Protein AF-A0A6B3H6Q5-F1 (afdb_monomer)

pLDDT: mean 87.53, std 12.49, range [41.47, 98.06]

Secondary structure (DSSP, 8-state):
--STTGGGEEEEE-TT--EEEEEEE-STT-EEEEEGGGG-SSS-EEEE-STT-EEEE-GGGEEEEGGGTEEEEE-SSGGGTT-PPPP----S---TT----------

Nearest PDB structures (foldseek):
  3lgy-assembly1_A  TM=7.783E-01  e=6.748E-05  Escherichia coli K-12
  8k2y-assembly1_A  TM=8.527E-01  e=5.080E-04  Pseudomonas syringae pv. syringae FF5
  3lgt-assembly1_A  TM=8.101E-01  e=4.006E-04  Escherichia coli K-12
  5y2d-assembly1_A  TM=7.683E-01  e=1.297E-04  Helicobacter pylori 26695
  3lgw-assembly1_A  TM=7.662E-01  e=4.511E-04  Escherichia coli K-12

Sequence (107 aa):
MGSGDRSKLVRICDQAGRPRGTGFVADDRGTVVTAHQAVTAPGPLLLHGTAGRTCSVGPDDITALPALGLALLRTGGSGTLDVEPLPIAVRERIEPGSYVGIAAHGR

Structure (mmCIF, N/CA/C/O backbone):
data_AF-A0A6B3H6Q5-F1
#
_entry.id   AF-A0A6B3H6Q5-F1
#
loop_
_atom_site.group_PDB
_atom_site.id
_atom_site.type_symbol
_atom_site.label_atom_id
_atom_site.label_alt_id
_atom_site.label_comp_id
_atom_site.label_asym_id
_atom_site.label_entity_id
_atom_site.label_seq_id
_atom_site.pdbx_PDB_ins_code
_atom_site.Cartn_x
_atom_site.Cartn_y
_atom_site.Cartn_z
_atom_site.occupancy
_atom_site.B_iso_or_equiv
_atom_site.auth_seq_id
_atom_site.auth_comp_id
_atom_site.auth_asym_id
_atom_site.auth_atom_id
_atom_site.pdbx_PDB_model_num
ATOM 1 N N . MET A 1 1 ? -0.039 22.832 -11.389 1.00 41.47 1 MET A N 1
ATOM 2 C CA . MET A 1 1 ? -0.151 21.391 -11.722 1.00 41.47 1 MET A CA 1
ATOM 3 C C . MET A 1 1 ? 0.422 20.590 -10.564 1.00 41.47 1 MET A C 1
ATOM 5 O O . MET A 1 1 ? 1.503 20.944 -10.126 1.00 41.47 1 MET A O 1
ATOM 9 N N . GLY A 1 2 ? -0.290 19.589 -10.030 1.00 44.06 2 GLY A N 1
ATOM 10 C CA . GLY A 1 2 ? 0.272 18.707 -8.988 1.00 44.06 2 GLY A CA 1
ATOM 11 C C . GLY A 1 2 ? -0.677 18.193 -7.897 1.00 44.06 2 GLY A C 1
ATOM 12 O O . GLY A 1 2 ? -0.216 17.523 -6.985 1.00 44.06 2 GLY A O 1
ATOM 13 N N . SER A 1 3 ? -1.986 18.471 -7.957 1.00 48.06 3 SER A N 1
ATOM 14 C CA . SER A 1 3 ? -2.951 17.913 -6.985 1.00 48.06 3 SER A CA 1
ATOM 15 C C . SER A 1 3 ? -3.576 16.577 -7.426 1.00 48.06 3 SER A C 1
ATOM 17 O O . SER A 1 3 ? -4.311 15.975 -6.649 1.00 48.06 3 SER A O 1
ATOM 19 N N . GLY A 1 4 ? -3.299 16.119 -8.655 1.00 50.78 4 GLY A N 1
ATOM 20 C CA . GLY A 1 4 ? -3.971 14.967 -9.275 1.00 50.78 4 GLY A CA 1
ATOM 21 C C . GLY A 1 4 ? -3.494 13.584 -8.814 1.00 50.78 4 GLY A C 1
ATOM 22 O O . GLY A 1 4 ? -4.241 12.626 -8.949 1.00 50.78 4 GLY A O 1
ATOM 23 N N . ASP A 1 5 ? -2.290 13.465 -8.244 1.00 58.22 5 ASP A N 1
ATOM 24 C CA . ASP A 1 5 ? -1.780 12.168 -7.758 1.00 58.22 5 ASP A CA 1
ATOM 25 C C . ASP A 1 5 ? -2.192 11.862 -6.315 1.00 58.22 5 ASP A C 1
ATOM 27 O O . ASP A 1 5 ? -2.255 10.704 -5.911 1.00 58.22 5 ASP A O 1
ATOM 31 N N . ARG A 1 6 ? -2.523 12.885 -5.517 1.00 61.56 6 ARG A N 1
ATOM 32 C CA . ARG A 1 6 ? -2.888 12.683 -4.107 1.00 61.56 6 ARG A CA 1
ATOM 33 C C . ARG A 1 6 ? -4.250 12.011 -3.949 1.00 61.56 6 ARG A C 1
ATOM 35 O O . ARG A 1 6 ? -4.426 11.250 -3.007 1.00 61.56 6 ARG A O 1
ATOM 42 N N . SER A 1 7 ? -5.182 12.252 -4.870 1.00 70.25 7 SER A N 1
ATOM 43 C CA . SER A 1 7 ? -6.487 11.578 -4.886 1.00 70.25 7 SER A CA 1
ATOM 44 C C . SER A 1 7 ? -6.390 10.079 -5.181 1.00 70.25 7 SER A C 1
ATOM 46 O O . SER A 1 7 ? -7.380 9.375 -5.041 1.00 70.25 7 SER A O 1
ATOM 48 N N . LYS A 1 8 ? -5.212 9.582 -5.576 1.00 81.88 8 LYS A N 1
ATOM 49 C CA . LYS A 1 8 ? -4.978 8.165 -5.876 1.00 81.88 8 LYS A CA 1
ATOM 50 C C . LYS A 1 8 ? -4.378 7.387 -4.703 1.00 81.88 8 LYS A C 1
ATOM 52 O O . LYS A 1 8 ? -4.225 6.170 -4.782 1.00 81.88 8 LYS A O 1
ATOM 57 N N . LEU A 1 9 ? -4.016 8.081 -3.622 1.00 89.75 9 LEU A N 1
ATOM 58 C CA . LEU A 1 9 ? -3.424 7.468 -2.439 1.00 89.75 9 LEU A CA 1
ATOM 59 C C . LEU A 1 9 ? -4.453 7.252 -1.337 1.00 89.75 9 LEU A C 1
ATOM 61 O O . LEU A 1 9 ? -5.300 8.098 -1.061 1.00 89.75 9 LEU A O 1
ATOM 65 N N . VAL A 1 10 ? -4.280 6.138 -0.639 1.00 92.50 10 VAL A N 1
ATOM 66 C CA . VAL A 1 10 ? -5.002 5.774 0.573 1.00 92.50 10 VAL A CA 1
ATOM 67 C C . VAL A 1 10 ? -4.074 6.000 1.759 1.00 92.50 10 VAL A C 1
ATOM 69 O O . VAL A 1 10 ? -2.949 5.492 1.785 1.00 92.50 10 VAL A O 1
ATOM 72 N N . ARG A 1 11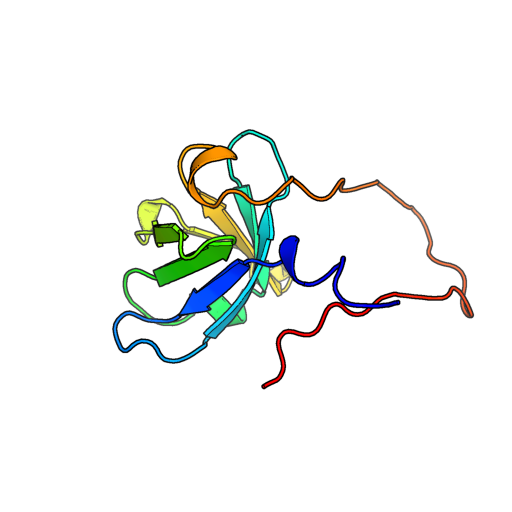 ? -4.524 6.748 2.767 1.00 93.31 11 ARG A N 1
ATOM 73 C CA . ARG A 1 11 ? -3.782 6.898 4.026 1.00 93.31 11 ARG A CA 1
ATOM 74 C C . ARG A 1 11 ? -4.131 5.755 4.969 1.00 93.31 11 ARG A C 1
ATOM 76 O O . ARG A 1 11 ? -5.302 5.442 5.141 1.00 93.31 11 ARG A O 1
ATOM 83 N N . ILE A 1 12 ? -3.124 5.186 5.620 1.00 94.50 12 ILE A N 1
ATOM 84 C CA . ILE A 1 12 ? -3.287 4.075 6.559 1.00 94.50 12 ILE A CA 1
ATOM 85 C C . ILE A 1 12 ? -2.975 4.585 7.961 1.00 94.50 12 ILE A C 1
ATOM 87 O O . ILE A 1 12 ? -1.902 5.149 8.204 1.00 94.50 12 ILE A O 1
ATOM 91 N N . CYS A 1 13 ? -3.907 4.382 8.879 1.00 94.81 13 CYS A N 1
ATOM 92 C CA . CYS A 1 13 ? -3.806 4.759 10.280 1.00 94.81 13 CYS A CA 1
ATOM 93 C C . CYS A 1 13 ? -4.043 3.542 11.178 1.00 94.81 13 CYS A C 1
ATOM 95 O O . CYS A 1 13 ? -4.726 2.594 10.794 1.00 94.81 13 CYS A O 1
ATOM 97 N N . ASP A 1 14 ? -3.495 3.579 12.390 1.00 93.69 14 ASP A N 1
ATOM 98 C CA . ASP A 1 14 ? -3.951 2.683 13.453 1.00 93.69 14 ASP A CA 1
ATOM 99 C C . ASP A 1 14 ? -5.282 3.176 14.057 1.00 93.69 14 ASP A C 1
ATOM 101 O O . ASP A 1 14 ? -5.786 4.247 13.709 1.00 93.69 14 ASP A O 1
ATOM 105 N N . GLN A 1 15 ? -5.851 2.408 14.991 1.00 88.88 15 GLN A N 1
ATOM 106 C CA . GLN A 1 15 ? -7.097 2.773 15.685 1.00 88.88 15 GLN A CA 1
ATOM 107 C C . GLN A 1 15 ? -6.985 4.058 16.524 1.00 88.88 15 GLN A C 1
ATOM 109 O O . GLN A 1 15 ? -7.994 4.690 16.818 1.00 88.88 15 GLN A O 1
ATOM 114 N N . ALA A 1 16 ? -5.769 4.474 16.892 1.00 90.06 16 ALA A N 1
ATOM 115 C CA . ALA A 1 16 ? -5.527 5.745 17.571 1.00 90.06 16 ALA A CA 1
ATOM 116 C C . ALA A 1 16 ? -5.412 6.924 16.581 1.00 90.06 16 ALA A C 1
ATOM 118 O O . ALA A 1 16 ? -5.106 8.046 16.986 1.00 90.06 16 ALA A O 1
ATOM 119 N N . GLY A 1 17 ? -5.618 6.685 15.281 1.00 90.25 17 GLY A N 1
ATOM 120 C CA . GLY A 1 17 ? -5.499 7.685 14.220 1.00 90.25 17 GLY A CA 1
ATOM 121 C C . GLY A 1 17 ? -4.054 8.037 13.856 1.00 90.25 17 GLY A C 1
ATOM 122 O O . GLY A 1 17 ? -3.823 8.968 13.072 1.00 90.25 17 GLY A O 1
ATOM 123 N N . ARG A 1 18 ? -3.060 7.319 14.397 1.00 91.62 18 ARG A N 1
ATOM 124 C CA . ARG A 1 18 ? -1.650 7.584 14.094 1.00 91.62 18 ARG A CA 1
ATOM 125 C C . ARG A 1 18 ? -1.335 7.072 12.689 1.00 91.62 18 ARG A C 1
ATOM 127 O O . ARG A 1 18 ? -1.637 5.915 12.391 1.00 91.62 18 ARG A O 1
ATOM 134 N N . PRO A 1 19 ? -0.724 7.896 11.819 1.00 92.81 19 PRO A N 1
ATOM 135 C CA . PRO A 1 19 ? -0.370 7.468 10.473 1.00 92.81 19 PRO A CA 1
ATOM 136 C C . PRO A 1 19 ? 0.666 6.342 10.532 1.00 92.81 19 PRO A C 1
ATOM 138 O O . PRO A 1 19 ? 1.680 6.444 11.221 1.00 92.81 19 PRO A O 1
ATOM 141 N N . ARG A 1 20 ? 0.399 5.267 9.794 1.00 94.31 20 ARG A N 1
ATOM 142 C CA . ARG A 1 20 ? 1.276 4.096 9.653 1.00 94.31 20 ARG A CA 1
ATOM 143 C C . ARG A 1 20 ? 1.929 4.025 8.280 1.00 94.31 20 ARG A C 1
ATOM 145 O O . ARG A 1 20 ? 2.990 3.428 8.144 1.00 94.31 20 ARG A O 1
ATOM 152 N N . GLY A 1 21 ? 1.305 4.638 7.279 1.00 93.12 21 GLY A N 1
ATOM 153 C CA . GLY A 1 21 ? 1.824 4.686 5.922 1.00 93.12 21 GLY A CA 1
ATOM 154 C C . GLY A 1 21 ? 0.776 5.137 4.914 1.00 93.12 21 GLY A C 1
ATOM 155 O O . GLY A 1 21 ? -0.269 5.692 5.266 1.00 93.12 21 GLY A O 1
ATOM 156 N N . THR A 1 22 ? 1.074 4.869 3.651 1.00 93.62 22 THR A N 1
ATOM 157 C CA . THR A 1 22 ? 0.203 5.119 2.504 1.00 93.62 22 THR A CA 1
ATOM 158 C C . THR A 1 22 ? 0.208 3.906 1.591 1.00 93.62 22 THR A C 1
ATOM 160 O O . THR A 1 22 ? 1.222 3.218 1.484 1.00 93.62 22 THR A O 1
ATOM 163 N N . GLY A 1 23 ? -0.899 3.691 0.897 1.00 94.06 23 GLY A N 1
ATOM 164 C CA . GLY A 1 23 ? -1.023 2.693 -0.155 1.00 94.06 23 GLY A CA 1
ATOM 165 C C . GLY A 1 23 ? -1.810 3.235 -1.339 1.00 94.06 23 GLY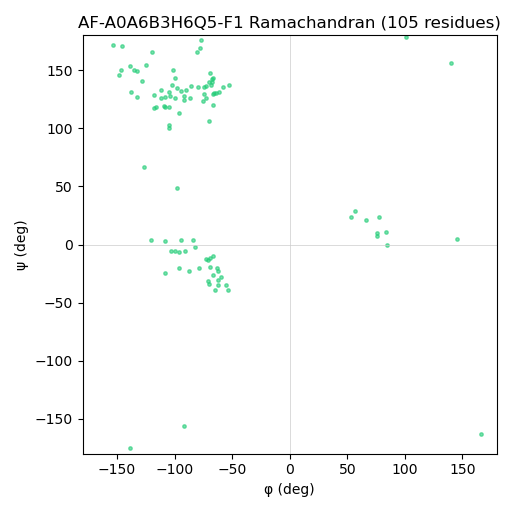 A C 1
ATOM 166 O O . GLY A 1 23 ? -2.188 4.407 -1.363 1.00 94.06 23 GLY A O 1
ATOM 167 N N . PHE A 1 24 ? -2.074 2.373 -2.310 1.00 93.94 24 PHE A N 1
ATOM 168 C CA . PHE A 1 24 ? -2.938 2.673 -3.449 1.00 93.94 24 PHE A CA 1
ATOM 169 C C . PHE A 1 24 ? -3.832 1.478 -3.774 1.00 93.94 24 PHE A C 1
ATOM 171 O O . PHE A 1 24 ? -3.470 0.337 -3.480 1.00 93.94 24 PHE A O 1
ATOM 178 N N . VAL A 1 25 ? -4.992 1.743 -4.377 1.00 94.19 25 VAL A N 1
ATOM 179 C CA . VAL A 1 25 ? -5.903 0.696 -4.857 1.00 94.19 25 VAL A CA 1
ATOM 180 C C . VAL A 1 25 ? -5.328 0.105 -6.144 1.00 94.19 25 VAL A C 1
ATOM 182 O O . VAL A 1 25 ? -5.045 0.841 -7.082 1.00 94.19 25 VAL A O 1
ATOM 185 N N . ALA A 1 26 ? -5.118 -1.205 -6.180 1.00 94.06 26 ALA A N 1
ATOM 186 C CA . ALA A 1 26 ? -4.482 -1.913 -7.289 1.00 94.06 26 ALA A CA 1
ATOM 187 C C . ALA A 1 26 ? -5.481 -2.518 -8.286 1.00 94.06 26 ALA A C 1
ATOM 189 O O . ALA A 1 26 ? -5.100 -2.839 -9.408 1.00 94.06 26 ALA A O 1
ATOM 190 N N . ASP A 1 27 ? -6.737 -2.712 -7.879 1.00 92.12 27 ASP A N 1
ATOM 191 C CA . ASP A 1 27 ? -7.761 -3.355 -8.699 1.00 92.12 27 ASP A CA 1
ATOM 192 C C . ASP A 1 27 ? -9.190 -2.912 -8.333 1.00 92.12 27 ASP A C 1
ATOM 194 O O . ASP A 1 27 ? -9.437 -2.269 -7.310 1.00 92.12 27 ASP A O 1
ATOM 198 N N . ASP A 1 28 ? -10.156 -3.325 -9.155 1.00 89.31 28 ASP A N 1
ATOM 199 C CA . ASP A 1 28 ? -11.582 -3.040 -8.948 1.00 89.31 28 ASP A CA 1
ATOM 200 C C . ASP A 1 28 ? -12.190 -3.778 -7.743 1.00 89.31 28 ASP A C 1
ATOM 202 O O . ASP A 1 28 ? -13.293 -3.460 -7.291 1.00 89.31 28 ASP A O 1
ATOM 206 N N . ARG A 1 29 ? -11.470 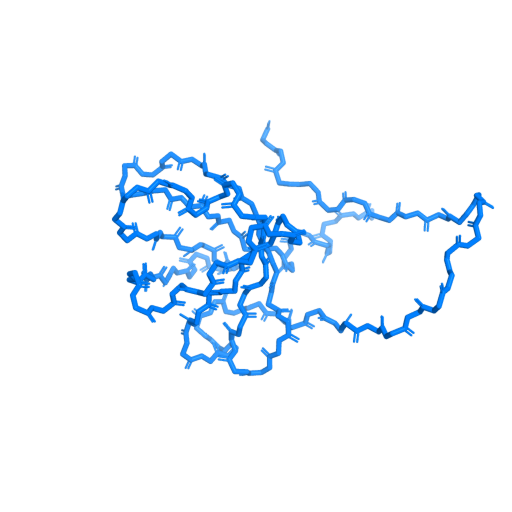-4.754 -7.174 1.00 89.94 29 ARG A N 1
ATOM 207 C CA . ARG A 1 29 ? -11.888 -5.473 -5.961 1.00 89.94 29 ARG A CA 1
ATOM 208 C C . ARG A 1 29 ? -11.543 -4.694 -4.691 1.00 89.94 29 ARG A C 1
ATOM 210 O O . AR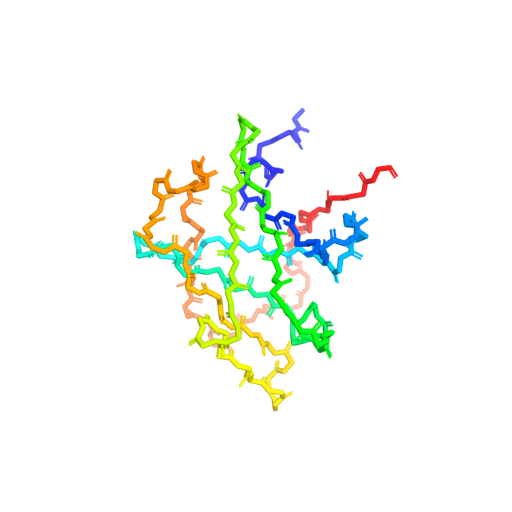G A 1 29 ? -11.891 -5.137 -3.595 1.00 89.94 29 ARG A O 1
ATOM 217 N N . GLY A 1 30 ? -10.891 -3.537 -4.819 1.00 91.88 30 GLY A N 1
ATOM 218 C CA . GLY A 1 30 ? -10.486 -2.712 -3.689 1.00 91.88 30 GLY A CA 1
ATOM 219 C C . GLY A 1 30 ? -9.246 -3.250 -2.976 1.00 91.88 30 GLY A C 1
ATOM 220 O O . GLY A 1 30 ? -9.069 -2.982 -1.785 1.00 91.88 30 GLY A O 1
ATOM 221 N N . THR A 1 31 ? -8.401 -4.035 -3.650 1.00 95.38 31 THR A N 1
ATOM 222 C CA . THR A 1 31 ? -7.118 -4.453 -3.076 1.00 95.38 31 THR A CA 1
ATOM 223 C C . THR A 1 31 ? -6.225 -3.231 -2.916 1.00 95.38 31 THR A C 1
ATOM 225 O O . THR A 1 31 ? -5.898 -2.573 -3.900 1.00 95.38 31 THR A O 1
ATOM 228 N N . VAL A 1 32 ? -5.800 -2.927 -1.692 1.00 96.25 32 VAL A N 1
ATOM 229 C CA . VAL A 1 32 ? -4.826 -1.864 -1.429 1.00 96.25 32 VAL A CA 1
ATOM 230 C C . VAL A 1 32 ? -3.443 -2.474 -1.237 1.00 96.25 32 VAL A C 1
ATOM 232 O O . VAL A 1 32 ? -3.257 -3.352 -0.395 1.00 96.25 32 VAL A O 1
ATOM 235 N N . VAL A 1 33 ? -2.468 -1.985 -2.003 1.00 96.69 33 VAL A N 1
ATOM 236 C CA . VAL A 1 33 ? -1.052 -2.353 -1.869 1.00 96.69 33 VAL A CA 1
ATOM 237 C C . VAL A 1 33 ? -0.352 -1.328 -0.986 1.00 96.69 33 VAL A C 1
ATOM 239 O O . VAL A 1 33 ? -0.489 -0.120 -1.187 1.00 96.69 33 VAL A O 1
ATOM 242 N N . THR A 1 34 ? 0.418 -1.807 -0.011 1.00 96.44 34 THR A N 1
ATOM 243 C CA . THR A 1 34 ? 1.209 -0.970 0.899 1.00 96.44 34 THR A CA 1
ATOM 244 C C . THR A 1 34 ? 2.519 -1.656 1.284 1.00 96.44 34 THR A C 1
ATOM 246 O O . THR A 1 34 ? 2.727 -2.839 1.015 1.00 96.44 34 THR A O 1
ATOM 249 N N . ALA A 1 35 ? 3.407 -0.925 1.955 1.00 96.56 35 ALA A N 1
ATOM 250 C CA . ALA A 1 35 ? 4.576 -1.501 2.602 1.00 96.56 35 ALA A CA 1
ATOM 251 C C . ALA A 1 35 ? 4.177 -2.417 3.773 1.00 96.56 35 ALA A C 1
ATOM 253 O O . ALA A 1 35 ? 3.284 -2.086 4.559 1.00 96.56 35 ALA A O 1
ATOM 254 N N . HIS A 1 36 ? 4.915 -3.513 3.957 1.00 96.69 36 HIS A N 1
ATOM 255 C CA . HIS A 1 36 ? 4.764 -4.435 5.087 1.00 96.69 36 HIS A CA 1
ATOM 256 C C . HIS A 1 36 ? 4.837 -3.703 6.436 1.00 96.69 36 HIS A C 1
ATOM 258 O O . HIS A 1 36 ? 4.051 -3.966 7.338 1.00 96.69 36 HIS A O 1
ATOM 264 N N . GLN A 1 37 ? 5.730 -2.717 6.563 1.00 95.12 37 GLN A N 1
ATOM 265 C CA . GLN A 1 37 ? 5.902 -1.947 7.798 1.00 95.12 37 GLN A CA 1
ATOM 266 C C . GLN A 1 37 ? 4.624 -1.212 8.243 1.00 95.12 37 GLN A C 1
ATOM 268 O O . GLN A 1 37 ? 4.425 -0.997 9.440 1.00 95.12 37 GLN A O 1
ATOM 273 N N . ALA A 1 38 ? 3.738 -0.852 7.308 1.00 95.19 38 ALA A N 1
ATOM 274 C CA . ALA A 1 38 ? 2.482 -0.186 7.641 1.00 95.19 38 ALA A CA 1
ATOM 275 C C . ALA A 1 38 ? 1.528 -1.105 8.426 1.00 95.19 38 ALA A C 1
ATOM 277 O O . ALA A 1 38 ? 0.721 -0.606 9.210 1.00 95.19 38 ALA A O 1
ATOM 278 N N . VAL A 1 39 ? 1.656 -2.428 8.257 1.00 95.12 39 VAL A N 1
ATOM 279 C CA . VAL A 1 39 ? 0.746 -3.441 8.818 1.00 95.12 39 VAL A CA 1
ATOM 280 C C . VAL A 1 39 ? 1.354 -4.245 9.970 1.00 95.12 39 VAL A C 1
ATOM 282 O O . VAL A 1 39 ? 0.715 -5.149 10.489 1.00 95.12 39 VAL A O 1
ATOM 285 N N . THR A 1 40 ? 2.579 -3.929 10.402 1.00 92.50 40 THR A N 1
ATOM 286 C CA . THR A 1 40 ? 3.239 -4.642 11.516 1.00 92.50 40 THR A CA 1
ATOM 287 C C . THR A 1 40 ? 2.646 -4.324 12.887 1.00 92.50 40 THR A C 1
ATOM 289 O O . THR A 1 40 ? 2.972 -4.994 13.865 1.00 92.50 40 THR A O 1
ATOM 292 N N . ALA A 1 41 ? 1.809 -3.287 12.991 1.00 85.25 41 ALA A N 1
ATOM 293 C CA . ALA A 1 41 ? 1.115 -2.983 14.232 1.00 85.25 41 ALA A CA 1
ATOM 294 C C . ALA A 1 41 ? 0.003 -4.013 14.482 1.00 85.25 41 ALA A C 1
ATOM 296 O O . ALA A 1 41 ? -0.744 -4.327 13.557 1.00 85.25 41 ALA A O 1
ATOM 297 N N . PRO A 1 42 ? -0.147 -4.506 15.721 1.00 81.69 42 PRO A N 1
ATOM 298 C CA . PRO A 1 42 ? -1.242 -5.400 16.054 1.00 81.69 42 PRO A CA 1
ATOM 299 C C . PRO A 1 42 ? -2.586 -4.663 15.990 1.00 81.69 42 PRO A C 1
ATOM 301 O O . PRO A 1 42 ? -2.702 -3.518 16.433 1.00 81.69 42 PRO A O 1
ATOM 304 N N . GLY A 1 43 ? -3.610 -5.361 15.501 1.00 88.12 43 GLY A N 1
ATOM 305 C CA . GLY A 1 43 ? -4.993 -4.888 15.477 1.00 88.12 43 GLY A CA 1
ATOM 306 C C . GLY A 1 43 ? -5.461 -4.352 14.119 1.00 88.12 43 GLY A C 1
ATOM 307 O O . GLY A 1 43 ? -4.709 -4.350 13.146 1.00 88.12 43 GLY A O 1
ATOM 308 N N . PRO A 1 44 ? -6.735 -3.933 14.039 1.00 93.25 44 PRO A N 1
ATOM 309 C CA . PRO A 1 44 ? -7.328 -3.452 12.800 1.00 93.25 44 PRO A CA 1
ATOM 310 C C . PRO A 1 44 ? -6.744 -2.104 12.368 1.00 93.25 44 PRO A C 1
ATOM 312 O O . PRO A 1 44 ? -6.426 -1.242 13.193 1.00 93.25 44 PRO A O 1
ATOM 315 N N . LEU A 1 45 ? -6.670 -1.890 11.059 1.00 95.81 45 LEU A N 1
ATOM 316 C CA . LEU A 1 45 ? -6.210 -0.644 10.448 1.00 95.81 45 LEU A CA 1
ATOM 317 C C . LEU A 1 45 ? -7.395 0.186 9.963 1.00 95.81 45 LEU A C 1
ATOM 319 O O . LEU A 1 45 ? -8.422 -0.356 9.563 1.00 95.81 45 LEU A O 1
ATOM 323 N N . LEU A 1 46 ? -7.228 1.506 9.957 1.00 95.31 46 LEU A N 1
ATOM 324 C CA . LEU A 1 46 ? -8.176 2.437 9.361 1.00 95.31 46 LEU A CA 1
ATOM 325 C C . LEU A 1 46 ? -7.573 3.029 8.088 1.00 95.31 46 LEU A C 1
ATOM 327 O O . LEU A 1 46 ? -6.525 3.676 8.115 1.00 95.31 46 LEU A O 1
ATOM 331 N N . LEU A 1 47 ? -8.241 2.799 6.967 1.00 94.75 47 LEU A N 1
ATOM 332 C CA . LEU A 1 47 ? -7.878 3.327 5.661 1.00 94.75 47 LEU A CA 1
ATOM 333 C C . LEU A 1 47 ? -8.723 4.567 5.392 1.00 94.75 47 LEU A C 1
ATOM 335 O O . LEU A 1 47 ? -9.932 4.550 5.609 1.00 94.75 47 LEU A O 1
ATOM 339 N N . HIS A 1 48 ? -8.091 5.626 4.898 1.00 92.81 48 HIS A N 1
ATOM 340 C CA . HIS A 1 48 ? -8.753 6.852 4.469 1.00 92.81 48 HIS A CA 1
ATOM 341 C C . HIS A 1 48 ? -8.538 7.037 2.971 1.00 92.81 48 HIS A C 1
ATOM 343 O O . HIS A 1 48 ? -7.394 7.149 2.519 1.00 92.81 48 HIS A O 1
ATOM 349 N N . GLY A 1 49 ? -9.638 7.050 2.229 1.00 89.12 49 GLY A N 1
ATOM 350 C CA . GLY A 1 49 ? -9.664 7.341 0.804 1.00 89.12 49 GLY A CA 1
ATOM 351 C C . GLY A 1 49 ? -9.889 8.826 0.531 1.00 89.12 49 GLY A C 1
ATOM 352 O O . GLY A 1 49 ? -9.619 9.697 1.367 1.00 89.12 49 GLY A O 1
ATOM 353 N N . THR A 1 50 ? -10.411 9.118 -0.651 1.00 82.56 50 THR A N 1
ATOM 354 C CA . THR A 1 50 ? -10.849 10.458 -1.058 1.00 82.56 50 THR A CA 1
ATOM 355 C C . THR A 1 50 ? -12.211 10.793 -0.453 1.00 82.56 50 THR A C 1
ATOM 357 O O . THR A 1 50 ? -12.872 9.963 0.172 1.00 82.56 50 THR A O 1
ATOM 360 N N . ALA A 1 51 ? -12.612 12.063 -0.569 1.00 80.12 51 ALA A N 1
ATOM 361 C CA . ALA A 1 51 ? -13.933 12.546 -0.154 1.00 80.12 51 ALA A CA 1
ATOM 362 C C . ALA A 1 51 ? -14.334 12.203 1.303 1.00 80.12 51 ALA A C 1
ATOM 364 O O . ALA A 1 51 ? -15.514 12.155 1.638 1.00 80.12 51 ALA A O 1
ATOM 365 N N . GLY A 1 52 ? -13.355 1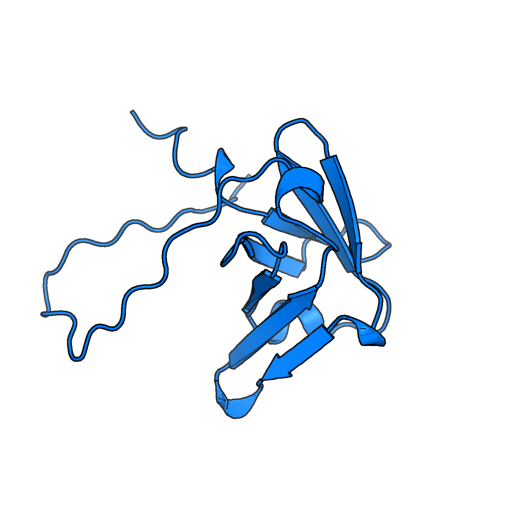1.970 2.189 1.00 81.38 52 GLY A N 1
ATOM 366 C CA . GLY A 1 52 ? -13.594 11.618 3.591 1.00 81.38 52 GLY A CA 1
ATOM 367 C C . GLY A 1 52 ? -14.056 10.176 3.826 1.00 81.38 52 GLY A C 1
ATOM 368 O O . GLY A 1 52 ? -14.441 9.853 4.950 1.00 81.38 52 GLY A O 1
ATOM 369 N N . ARG A 1 53 ? -14.015 9.304 2.809 1.00 88.25 53 ARG A N 1
ATOM 370 C CA . ARG A 1 53 ? -14.349 7.882 2.953 1.00 88.25 53 ARG A CA 1
ATOM 371 C C . ARG A 1 53 ? -13.319 7.159 3.811 1.00 88.25 53 ARG A C 1
ATOM 373 O O . ARG A 1 53 ? -12.113 7.382 3.684 1.00 88.25 53 ARG A O 1
ATOM 380 N N . THR A 1 54 ? -13.801 6.266 4.667 1.00 91.50 54 THR A N 1
ATOM 381 C CA . THR A 1 54 ? -12.959 5.429 5.517 1.00 91.50 54 THR A CA 1
ATOM 382 C C . THR A 1 54 ? -13.392 3.971 5.477 1.00 91.50 54 THR A C 1
ATOM 384 O O . THR A 1 54 ? -14.568 3.664 5.289 1.00 91.50 54 THR A O 1
ATOM 387 N N . CYS A 1 55 ? -12.430 3.069 5.650 1.00 93.31 55 CYS A N 1
ATOM 388 C CA . CYS A 1 55 ? -12.643 1.626 5.686 1.00 93.31 55 CYS A CA 1
ATOM 389 C C . CYS A 1 55 ? -11.807 1.018 6.814 1.00 93.31 55 CYS A C 1
ATOM 391 O O . CYS A 1 55 ? -10.620 1.322 6.932 1.00 93.31 55 CYS A O 1
ATOM 393 N N . SER A 1 56 ? -12.419 0.178 7.647 1.00 94.25 56 SER A N 1
ATOM 394 C CA . SER A 1 56 ? -11.691 -0.601 8.650 1.00 94.25 56 SER A CA 1
ATOM 395 C C . SER A 1 56 ? -11.276 -1.936 8.043 1.00 94.25 56 SER A C 1
ATOM 397 O O . SER A 1 56 ? -12.105 -2.608 7.434 1.00 94.25 56 SER A O 1
ATOM 399 N N . VAL A 1 57 ? -10.015 -2.320 8.224 1.00 95.62 57 VAL A N 1
ATOM 400 C CA . VAL A 1 57 ? -9.457 -3.585 7.734 1.00 95.62 57 VAL A CA 1
ATOM 401 C C . VAL A 1 57 ? -9.006 -4.408 8.932 1.00 95.62 57 VAL A C 1
ATOM 403 O O . VAL A 1 57 ? -8.134 -3.984 9.696 1.00 95.62 57 VAL A O 1
ATOM 406 N N . GLY A 1 58 ? -9.632 -5.570 9.113 1.00 94.50 58 GLY A N 1
ATOM 407 C CA . GLY A 1 58 ? -9.283 -6.519 10.167 1.00 94.50 58 GLY A CA 1
ATOM 408 C C . GLY A 1 58 ? -8.073 -7.384 9.794 1.00 94.50 58 GLY A C 1
ATOM 409 O O . GLY A 1 58 ? -7.716 -7.445 8.621 1.00 94.50 58 GLY A O 1
ATOM 410 N N . PRO A 1 59 ? -7.452 -8.087 10.759 1.00 92.88 59 PRO A N 1
ATOM 411 C CA . PRO A 1 59 ? -6.284 -8.939 10.508 1.00 92.88 59 PRO A CA 1
ATOM 412 C C . PRO A 1 59 ? -6.499 -10.000 9.419 1.00 92.88 59 PRO A C 1
ATOM 414 O O . PRO A 1 59 ? -5.581 -10.267 8.650 1.00 92.88 59 PRO A O 1
ATOM 417 N N . ASP A 1 60 ? -7.710 -10.553 9.314 1.00 94.38 60 ASP A N 1
ATOM 418 C CA . ASP A 1 60 ? -8.059 -11.586 8.326 1.00 94.38 60 ASP A CA 1
ATOM 419 C C . ASP A 1 60 ? -8.089 -11.057 6.880 1.00 94.38 60 ASP A C 1
ATOM 421 O O . ASP A 1 60 ? -7.977 -11.822 5.921 1.00 94.38 60 ASP A O 1
ATOM 425 N N . ASP A 1 61 ? -8.193 -9.738 6.717 1.00 96.00 61 ASP A N 1
ATOM 426 C CA . ASP A 1 61 ? -8.164 -9.046 5.429 1.00 96.00 61 ASP A CA 1
ATOM 427 C C . ASP A 1 61 ? -6.756 -8.539 5.063 1.00 96.00 61 ASP A C 1
ATOM 429 O O . ASP A 1 61 ? -6.581 -7.879 4.031 1.00 96.00 61 ASP A O 1
ATOM 433 N N . ILE A 1 62 ? -5.743 -8.848 5.886 1.00 96.12 62 ILE A N 1
ATOM 434 C CA . ILE A 1 62 ? -4.342 -8.469 5.676 1.00 96.12 62 ILE A CA 1
ATOM 435 C C . ILE A 1 62 ? -3.543 -9.682 5.207 1.00 96.12 62 ILE A C 1
ATOM 437 O O . ILE A 1 62 ? -3.338 -10.651 5.932 1.00 96.12 62 ILE A O 1
ATOM 441 N N . THR A 1 63 ? -2.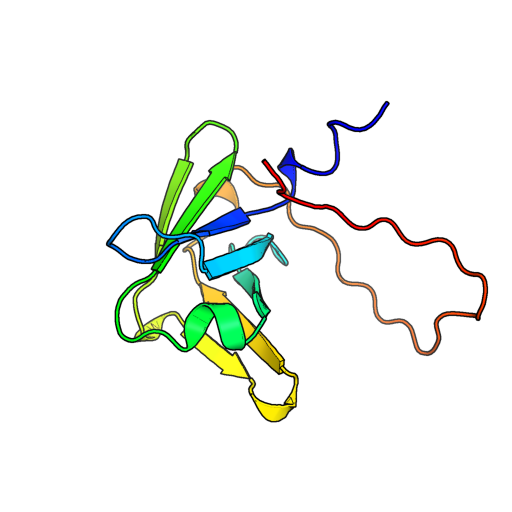98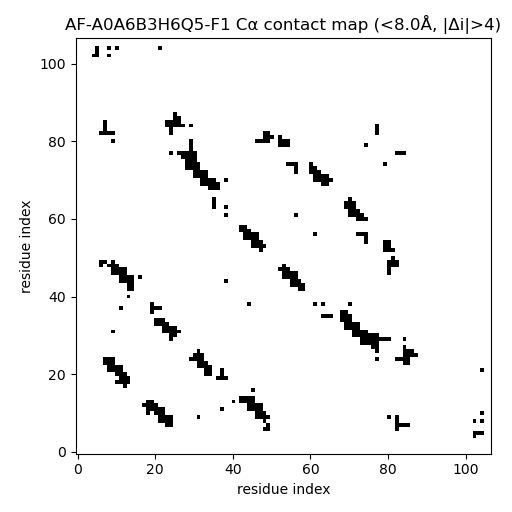8 -9.592 4.002 1.00 97.31 63 THR A N 1
ATOM 442 C CA . THR A 1 63 ? -1.990 -10.547 3.506 1.00 97.31 63 THR A CA 1
ATOM 443 C C . THR A 1 63 ? -0.606 -9.905 3.553 1.00 97.31 63 THR A C 1
ATOM 445 O O . THR A 1 63 ? -0.266 -9.075 2.709 1.00 97.31 63 THR A O 1
ATOM 448 N N . ALA A 1 64 ? 0.205 -10.273 4.547 1.00 96.69 64 ALA A N 1
ATOM 449 C CA . ALA A 1 64 ? 1.577 -9.786 4.681 1.00 96.69 64 ALA A CA 1
ATOM 450 C C . ALA A 1 64 ? 2.543 -10.540 3.748 1.00 96.69 64 ALA A C 1
ATOM 452 O O . ALA A 1 64 ? 2.523 -11.766 3.669 1.00 96.69 64 ALA A O 1
ATOM 453 N N . LEU A 1 65 ? 3.430 -9.802 3.076 1.00 97.56 65 LEU A N 1
ATOM 454 C CA . LEU A 1 65 ? 4.449 -10.318 2.157 1.00 97.56 65 LEU A CA 1
ATOM 455 C C . LEU A 1 65 ? 5.837 -9.790 2.580 1.00 97.56 65 LEU A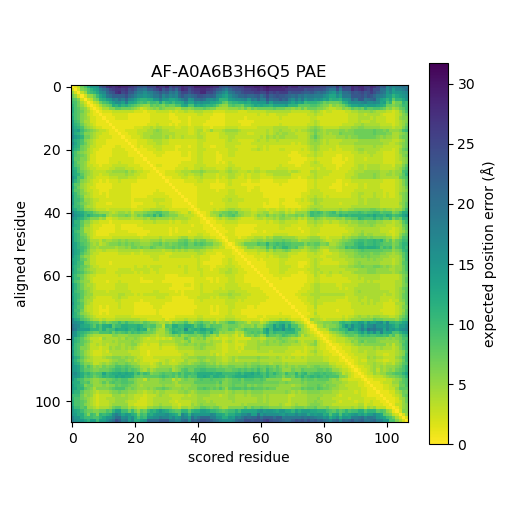 C 1
ATOM 457 O O . LEU A 1 65 ? 6.444 -8.984 1.867 1.00 97.56 65 LEU A O 1
ATOM 461 N N . PRO A 1 66 ? 6.362 -10.202 3.752 1.00 96.25 66 PRO A N 1
ATOM 462 C CA . PRO A 1 66 ? 7.555 -9.599 4.350 1.00 96.25 66 PRO A CA 1
ATOM 463 C C . PRO A 1 66 ? 8.809 -9.743 3.482 1.00 96.25 66 PRO A C 1
ATOM 465 O O . PRO A 1 66 ? 9.601 -8.809 3.414 1.00 96.25 66 PRO A O 1
ATOM 468 N N . ALA A 1 67 ? 8.957 -10.860 2.761 1.00 97.19 67 ALA A N 1
ATOM 469 C CA . ALA A 1 67 ? 10.072 -11.082 1.835 1.00 97.19 67 ALA A CA 1
ATOM 470 C C . ALA A 1 67 ? 10.108 -10.070 0.673 1.00 97.19 67 ALA A C 1
ATOM 472 O O . ALA A 1 67 ? 11.164 -9.838 0.095 1.00 97.19 67 ALA A O 1
ATOM 473 N N . LEU A 1 68 ? 8.964 -9.459 0.351 1.00 96.62 68 LEU A N 1
ATOM 474 C CA . LEU A 1 68 ? 8.835 -8.413 -0.665 1.00 96.62 68 LEU A CA 1
ATOM 475 C C . LEU A 1 68 ? 8.792 -7.006 -0.051 1.00 96.62 68 LEU A C 1
ATOM 477 O O . LEU A 1 68 ? 8.750 -6.022 -0.780 1.00 96.62 68 LEU A O 1
ATOM 481 N N . GLY A 1 69 ? 8.752 -6.893 1.280 1.00 96.94 69 GLY A N 1
ATOM 482 C CA . GLY A 1 69 ? 8.502 -5.627 1.966 1.00 96.94 69 GLY A CA 1
ATOM 483 C C . GLY A 1 69 ? 7.090 -5.073 1.738 1.00 96.94 69 GLY A C 1
ATOM 484 O O . GLY A 1 69 ? 6.878 -3.878 1.940 1.00 96.94 69 GLY A O 1
ATOM 485 N N . LEU A 1 70 ? 6.122 -5.912 1.349 1.00 97.88 70 LEU A N 1
ATOM 486 C CA . LEU A 1 70 ? 4.766 -5.506 0.953 1.00 97.88 70 LEU A CA 1
ATOM 487 C C . LEU A 1 70 ? 3.671 -6.110 1.844 1.00 97.88 70 LEU A C 1
ATOM 489 O O . LEU A 1 70 ? 3.895 -7.065 2.589 1.00 97.88 70 LEU A O 1
ATOM 493 N N . ALA A 1 71 ? 2.466 -5.560 1.738 1.00 98.06 71 ALA A N 1
ATOM 494 C CA . ALA A 1 71 ? 1.232 -6.152 2.235 1.00 98.06 71 ALA A CA 1
ATOM 495 C C . ALA A 1 71 ? 0.049 -5.788 1.326 1.00 98.06 71 ALA A C 1
ATOM 497 O O . ALA A 1 71 ? 0.037 -4.721 0.704 1.00 98.06 71 ALA A O 1
ATOM 498 N N . LEU A 1 72 ? -0.938 -6.682 1.275 1.00 97.44 72 LEU A N 1
ATOM 499 C CA . LEU A 1 72 ? -2.198 -6.504 0.558 1.00 97.44 72 LEU A CA 1
ATOM 500 C C . LEU A 1 72 ? -3.339 -6.396 1.569 1.00 97.44 72 LEU A C 1
ATOM 502 O O . LEU A 1 72 ? -3.423 -7.212 2.488 1.00 97.44 72 LEU A O 1
ATOM 506 N N . LEU A 1 73 ? -4.207 -5.405 1.390 1.00 96.81 73 LEU A N 1
ATOM 507 C CA . LEU A 1 73 ? -5.360 -5.147 2.250 1.00 96.81 73 LEU A CA 1
ATOM 508 C C . LEU A 1 73 ? -6.641 -5.283 1.428 1.00 96.81 73 LEU A C 1
ATOM 510 O O . LEU A 1 73 ? -6.769 -4.651 0.376 1.00 96.81 73 LEU A O 1
ATOM 514 N N . ARG A 1 74 ? -7.600 -6.076 1.903 1.00 95.62 74 ARG A N 1
ATOM 515 C CA . ARG A 1 74 ? -8.910 -6.221 1.258 1.00 95.62 74 ARG A CA 1
ATOM 516 C C . ARG A 1 74 ? -9.900 -5.211 1.840 1.00 95.62 74 ARG A C 1
ATOM 518 O O . ARG A 1 74 ? -10.070 -5.147 3.049 1.00 95.62 74 ARG A O 1
ATOM 525 N N . THR A 1 75 ? -10.560 -4.430 0.979 1.00 91.56 75 THR A N 1
ATOM 526 C CA . THR A 1 75 ? -11.495 -3.358 1.403 1.00 91.56 75 THR A CA 1
ATOM 527 C C . THR A 1 75 ? -12.929 -3.524 0.880 1.00 91.56 75 THR A C 1
ATOM 529 O O . THR A 1 75 ? -13.789 -2.680 1.123 1.00 91.56 75 THR A O 1
ATOM 532 N N . GLY A 1 76 ? -13.214 -4.628 0.180 1.00 77.50 76 GLY A N 1
ATOM 533 C CA . GLY A 1 76 ? -14.572 -4.992 -0.241 1.00 77.50 76 GLY A CA 1
ATOM 534 C C . GLY A 1 76 ? -15.079 -4.342 -1.536 1.00 77.50 76 GLY A C 1
ATOM 535 O O . GLY A 1 76 ? -16.261 -4.481 -1.836 1.00 77.50 76 GLY A O 1
ATOM 536 N N . GLY A 1 77 ? -14.220 -3.671 -2.313 1.00 76.44 77 GLY A N 1
ATOM 537 C CA . GLY A 1 77 ? -14.543 -3.104 -3.633 1.00 76.44 77 GLY A CA 1
ATOM 538 C C . GLY A 1 77 ? -13.914 -1.726 -3.870 1.00 76.44 77 GLY A C 1
ATOM 539 O O . GLY A 1 77 ? -13.627 -1.001 -2.918 1.00 76.44 77 GLY A O 1
ATOM 540 N N . SER A 1 78 ? -13.709 -1.332 -5.133 1.00 67.94 78 SER A N 1
ATOM 541 C CA . SER A 1 78 ? -13.091 -0.033 -5.476 1.00 67.94 78 SER A C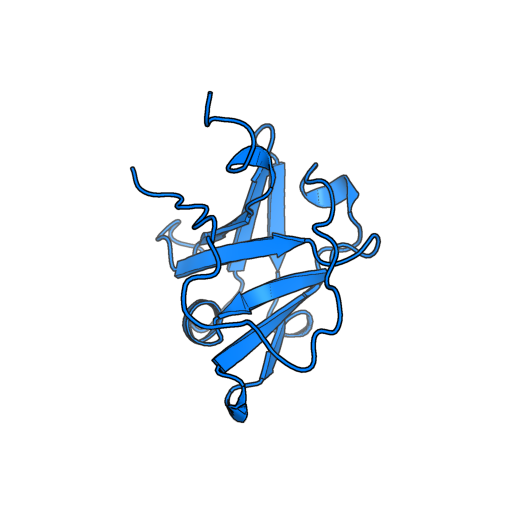A 1
ATOM 542 C C . SER A 1 78 ? -13.902 1.186 -5.010 1.00 67.94 78 SER A C 1
ATOM 544 O O . SER A 1 78 ? -13.330 2.203 -4.620 1.00 67.94 78 SER A O 1
ATOM 546 N N . GLY A 1 79 ? -15.233 1.069 -4.952 1.00 76.44 79 GLY A N 1
ATOM 547 C CA . GLY A 1 79 ? -16.126 2.138 -4.489 1.00 76.44 79 GLY A CA 1
ATOM 548 C C . GLY A 1 79 ? -16.073 2.427 -2.983 1.00 76.44 79 GLY A C 1
ATOM 549 O O . GLY A 1 79 ? -16.577 3.462 -2.551 1.00 76.44 79 GLY A O 1
ATOM 550 N N . THR A 1 80 ? -15.458 1.559 -2.170 1.00 84.31 80 THR A N 1
ATOM 551 C CA . THR A 1 80 ? -15.405 1.740 -0.707 1.00 84.31 80 THR A CA 1
ATOM 552 C C . THR A 1 80 ? -14.597 2.977 -0.311 1.00 84.31 80 THR A C 1
ATOM 554 O O . THR A 1 80 ? -14.966 3.698 0.616 1.00 84.31 80 THR A O 1
ATOM 557 N N . LEU A 1 81 ? -13.490 3.228 -1.014 1.00 85.50 81 LEU A N 1
ATOM 558 C CA . LEU A 1 81 ? -12.576 4.336 -0.727 1.00 85.50 81 LEU A CA 1
ATOM 559 C C . LEU A 1 81 ? -12.728 5.512 -1.701 1.00 85.50 81 LEU A C 1
ATOM 561 O O . LEU A 1 81 ? -12.108 6.542 -1.461 1.00 85.50 81 LEU A O 1
ATOM 565 N N . ASP A 1 82 ? -13.553 5.371 -2.747 1.00 87.19 82 ASP A N 1
ATOM 566 C CA . ASP A 1 82 ? -13.756 6.370 -3.814 1.00 87.19 82 ASP A CA 1
ATOM 567 C C . ASP A 1 82 ? -12.450 6.763 -4.544 1.00 87.19 82 ASP A C 1
ATOM 569 O O . ASP A 1 82 ? -12.271 7.874 -5.046 1.00 87.19 82 ASP A O 1
ATOM 573 N N . VAL A 1 83 ? -11.499 5.824 -4.581 1.00 85.19 83 VAL A N 1
ATOM 574 C CA . VAL A 1 83 ? -10.182 5.985 -5.204 1.00 85.19 83 VAL A CA 1
ATOM 575 C C . VAL A 1 83 ? -10.125 5.149 -6.476 1.00 85.19 83 VAL A C 1
ATOM 577 O O . VAL A 1 83 ? -10.372 3.944 -6.446 1.00 85.19 83 VAL A O 1
ATOM 580 N N . GLU A 1 84 ? -9.755 5.783 -7.587 1.00 87.50 84 GLU A N 1
ATOM 581 C CA . GLU A 1 84 ? -9.531 5.091 -8.855 1.00 87.50 84 GLU A CA 1
ATOM 582 C C . GLU A 1 84 ? -8.314 4.149 -8.752 1.00 87.50 84 GLU A C 1
ATOM 584 O O . GLU A 1 84 ? -7.247 4.590 -8.299 1.00 87.50 84 GLU A O 1
ATOM 589 N N . PRO A 1 85 ? -8.435 2.873 -9.170 1.00 90.19 85 PRO A N 1
ATOM 590 C CA . PRO A 1 85 ? -7.312 1.946 -9.168 1.00 90.19 85 PRO A CA 1
ATOM 591 C C . PRO A 1 85 ? -6.134 2.440 -10.014 1.00 90.19 85 PRO A C 1
ATOM 593 O O . PRO A 1 85 ? -6.293 2.887 -11.150 1.00 90.19 85 PRO A O 1
ATOM 596 N N . LEU A 1 86 ? -4.922 2.318 -9.473 1.00 90.38 86 LEU A N 1
ATOM 597 C CA . LEU A 1 86 ? -3.690 2.576 -10.207 1.00 90.38 86 LEU A CA 1
ATOM 598 C C . LEU A 1 86 ? -3.248 1.311 -10.955 1.00 90.38 86 LEU A C 1
ATOM 600 O O . LEU A 1 86 ? -3.054 0.269 -10.324 1.00 90.38 86 LEU A O 1
ATOM 604 N N . PRO A 1 87 ? -3.027 1.388 -12.281 1.00 87.44 87 PRO A N 1
ATOM 605 C CA . PRO A 1 87 ? -2.628 0.230 -13.064 1.00 87.44 87 PRO A CA 1
ATOM 606 C C . PRO A 1 87 ? -1.224 -0.237 -12.672 1.00 87.44 87 PRO A C 1
ATOM 608 O O . PRO A 1 87 ? -0.265 0.537 -12.670 1.00 87.44 87 PRO A O 1
ATOM 611 N N . ILE A 1 88 ? -1.097 -1.534 -12.400 1.00 89.75 88 ILE A N 1
ATOM 612 C CA . ILE A 1 88 ? 0.190 -2.197 -12.193 1.00 89.75 88 ILE A CA 1
ATOM 613 C C . ILE A 1 88 ? 0.610 -2.833 -13.516 1.00 89.75 88 ILE A C 1
ATOM 615 O O . ILE A 1 88 ? -0.023 -3.771 -13.998 1.00 89.75 88 ILE A O 1
ATOM 619 N N . ALA A 1 89 ? 1.688 -2.320 -14.105 1.00 89.00 89 ALA A N 1
ATOM 620 C CA . ALA A 1 89 ? 2.263 -2.857 -15.331 1.00 89.00 89 ALA A CA 1
ATOM 621 C C . ALA A 1 89 ? 3.504 -3.698 -15.026 1.00 89.00 89 ALA A C 1
ATOM 623 O O . ALA A 1 89 ? 4.367 -3.297 -14.241 1.00 89.00 89 ALA A O 1
ATOM 624 N N . VAL A 1 90 ? 3.626 -4.845 -15.693 1.00 89.12 90 VAL A N 1
ATOM 625 C CA . VAL A 1 90 ? 4.858 -5.636 -15.663 1.00 89.12 90 VAL A CA 1
ATOM 626 C C . VAL A 1 90 ? 5.917 -4.910 -16.487 1.00 89.12 90 VAL A C 1
ATOM 628 O O . VAL A 1 90 ? 5.696 -4.581 -17.652 1.00 89.12 90 VAL A O 1
ATOM 631 N N . ARG A 1 91 ? 7.077 -4.655 -15.878 1.00 86.94 91 ARG A N 1
ATOM 632 C CA . ARG A 1 91 ? 8.261 -4.129 -16.562 1.00 86.94 91 ARG A CA 1
ATOM 633 C C . ARG A 1 91 ? 9.477 -4.941 -16.153 1.00 86.94 91 ARG A C 1
ATOM 635 O O . ARG A 1 91 ? 9.763 -5.052 -14.967 1.00 86.94 91 ARG A O 1
ATOM 642 N N . GLU A 1 92 ? 10.209 -5.456 -17.135 1.00 88.56 92 GLU A N 1
ATOM 643 C CA . GLU A 1 92 ? 11.448 -6.206 -16.888 1.00 88.56 92 GLU A CA 1
ATOM 644 C C . GLU A 1 92 ? 12.575 -5.296 -16.384 1.00 88.56 92 GLU A C 1
ATOM 646 O O . GLU A 1 92 ? 13.389 -5.702 -15.557 1.00 88.56 92 GLU A O 1
ATOM 651 N N . ARG A 1 93 ? 12.610 -4.040 -16.855 1.00 89.06 93 ARG A N 1
ATOM 652 C CA . ARG A 1 93 ? 13.611 -3.048 -16.457 1.00 89.06 93 ARG A CA 1
ATOM 653 C C . ARG A 1 93 ? 13.063 -1.624 -16.461 1.00 89.06 93 ARG A C 1
ATOM 655 O O . ARG A 1 93 ? 12.250 -1.244 -17.310 1.00 89.06 93 ARG A O 1
ATOM 662 N N . ILE A 1 94 ? 13.562 -0.831 -15.516 1.00 90.44 94 ILE A N 1
ATOM 663 C CA . ILE A 1 94 ? 13.455 0.629 -15.499 1.00 90.44 94 ILE A CA 1
ATOM 664 C C . ILE A 1 94 ? 14.849 1.182 -15.808 1.00 90.44 94 ILE A C 1
ATOM 666 O O . ILE A 1 94 ? 15.793 0.896 -15.073 1.00 90.44 94 ILE A O 1
ATOM 670 N N . GLU A 1 95 ? 14.994 1.932 -16.902 1.00 93.06 95 GLU A N 1
ATOM 671 C CA . GLU A 1 95 ? 16.297 2.472 -17.307 1.00 93.06 95 GLU A CA 1
ATOM 672 C C . GLU A 1 95 ? 16.779 3.544 -16.318 1.00 93.06 95 GLU A C 1
ATOM 674 O O . GLU A 1 95 ? 15.978 4.400 -15.913 1.00 93.06 95 GLU A O 1
ATOM 679 N N . PRO A 1 96 ? 18.070 3.552 -15.936 1.00 94.50 96 PRO A N 1
ATOM 680 C CA . PRO A 1 96 ? 18.646 4.650 -15.170 1.00 94.50 96 PRO A CA 1
ATOM 681 C C . PRO A 1 96 ? 18.385 6.001 -15.849 1.00 94.50 96 PRO A C 1
ATOM 683 O O . PRO A 1 96 ? 18.496 6.128 -17.065 1.00 94.50 96 PRO A O 1
ATOM 686 N N . GLY A 1 97 ? 18.021 7.012 -15.059 1.00 95.06 97 GLY A N 1
ATOM 687 C CA . GLY A 1 97 ? 17.614 8.322 -15.581 1.00 95.06 97 GLY A CA 1
ATOM 688 C C . GLY A 1 97 ? 16.138 8.418 -15.986 1.00 95.06 97 GLY A C 1
ATOM 689 O O . GLY A 1 97 ? 15.694 9.498 -16.369 1.00 95.06 97 GLY A O 1
ATOM 690 N N . SER A 1 98 ? 15.354 7.338 -15.858 1.00 93.00 98 SER A N 1
ATOM 691 C CA . SER A 1 98 ? 13.893 7.415 -15.984 1.00 93.00 98 SER A CA 1
ATOM 692 C C . SER A 1 98 ? 13.305 8.330 -14.908 1.00 93.00 98 SER A C 1
ATOM 694 O O . SER A 1 98 ? 13.588 8.172 -13.720 1.00 93.00 98 SER A O 1
ATOM 696 N N . TYR A 1 99 ? 12.439 9.255 -15.316 1.00 92.12 99 TYR A N 1
ATOM 697 C CA . TYR A 1 99 ? 11.694 10.098 -14.387 1.00 92.12 99 TYR A CA 1
ATOM 698 C C . TYR A 1 99 ? 10.650 9.281 -13.625 1.00 92.12 99 TYR A C 1
ATOM 700 O O . TYR A 1 99 ? 9.962 8.436 -14.199 1.00 92.12 99 TYR A O 1
ATOM 708 N N . VAL A 1 100 ? 10.510 9.572 -12.331 1.00 90.56 100 VAL A N 1
ATOM 709 C CA . VAL A 1 100 ? 9.522 8.943 -11.452 1.00 90.56 100 VAL A CA 1
ATOM 710 C C . VAL A 1 100 ? 8.722 10.004 -10.707 1.00 90.56 100 VAL A C 1
ATOM 712 O O . VAL A 1 100 ? 9.265 11.017 -10.266 1.00 90.56 100 VAL A O 1
ATOM 715 N N . GLY A 1 101 ? 7.420 9.762 -10.567 1.00 88.19 101 GLY A N 1
ATOM 716 C CA . GLY A 1 101 ? 6.550 10.529 -9.683 1.00 88.19 101 GLY A CA 1
ATOM 717 C C . GLY A 1 101 ? 6.485 9.855 -8.318 1.00 88.19 101 GLY A C 1
ATOM 718 O O . GLY A 1 101 ? 6.132 8.682 -8.229 1.00 88.19 101 GLY A O 1
ATOM 719 N N . ILE A 1 102 ? 6.817 10.587 -7.255 1.00 85.56 102 ILE A N 1
ATOM 720 C CA . ILE A 1 102 ? 6.608 10.124 -5.880 1.00 85.56 102 ILE A CA 1
ATOM 721 C C . ILE A 1 102 ? 5.409 10.879 -5.328 1.00 85.56 102 ILE A C 1
ATOM 723 O O . ILE A 1 102 ? 5.511 12.039 -4.921 1.00 85.56 102 ILE A O 1
ATOM 727 N N . ALA A 1 103 ? 4.258 10.214 -5.323 1.00 82.31 103 ALA A N 1
ATOM 728 C CA . ALA A 1 103 ? 3.078 10.742 -4.670 1.00 82.31 103 ALA A CA 1
ATOM 729 C C . ALA A 1 103 ? 3.314 10.695 -3.151 1.00 82.31 103 ALA A C 1
ATOM 731 O O . ALA A 1 103 ? 3.332 9.632 -2.535 1.00 82.31 103 ALA A O 1
ATOM 732 N N . ALA A 1 104 ? 3.548 11.858 -2.546 1.00 70.25 104 ALA A N 1
ATOM 733 C CA . ALA A 1 104 ? 3.764 11.980 -1.112 1.00 70.25 104 ALA A CA 1
ATOM 734 C C . ALA A 1 104 ? 2.528 12.572 -0.428 1.00 70.25 104 ALA A C 1
ATOM 736 O O . ALA A 1 104 ? 2.011 13.632 -0.807 1.00 70.25 104 ALA A O 1
ATOM 737 N N . HIS A 1 105 ? 2.094 11.916 0.647 1.00 64.56 105 HIS A N 1
ATOM 738 C CA . HIS A 1 105 ? 1.085 12.445 1.558 1.00 64.56 105 HIS A CA 1
ATOM 739 C C . HIS A 1 105 ? 1.744 13.090 2.791 1.00 64.56 105 HIS A C 1
ATOM 741 O O . HIS A 1 105 ? 1.387 12.801 3.929 1.00 64.56 105 HIS A O 1
ATOM 747 N N . GLY A 1 106 ? 2.736 13.956 2.557 1.00 52.00 106 GLY A N 1
ATOM 748 C CA . GLY A 1 106 ? 3.314 14.815 3.592 1.00 52.00 106 GLY A CA 1
ATOM 749 C C . GLY A 1 106 ? 2.358 15.959 3.932 1.00 52.00 106 GLY A C 1
ATOM 750 O O . GLY A 1 106 ? 1.751 16.543 3.025 1.00 52.00 106 GLY A O 1
ATOM 751 N N . ARG A 1 107 ? 2.187 16.225 5.226 1.00 47.34 107 ARG A N 1
ATOM 752 C CA . ARG A 1 107 ? 1.579 17.458 5.735 1.00 47.34 107 ARG A CA 1
ATOM 753 C C . ARG A 1 107 ? 2.671 18.475 6.007 1.00 47.34 107 ARG A C 1
ATOM 755 O O . ARG A 1 107 ? 3.737 18.032 6.485 1.00 47.34 107 ARG A O 1
#

Radius of gyration: 13.97 Å; Cα contacts (8 Å, |Δi|>4): 226; chains: 1; bounding box: 35×33×35 Å

Foldseek 3Di:
DPPVCLLQKKFKADPVRHTLFIWGQADQQRKTKDFLSSVPDPFWIWIAHPPRAIAIFGPVQWDHDVVVRMIIGGRRGPVRRVHDHDYDDDDPDDDPVDDDDDNDPDD

Solvent-accessible surface area (backbone atoms only — not comparable to full-atom values): 6265 Å² total; per-residue (Å²): 140,82,73,76,56,60,52,41,41,29,41,32,19,40,84,87,66,48,78,46,46,59,29,30,30,55,36,74,59,16,36,29,44,32,48,25,76,46,65,70,59,88,68,48,36,35,36,33,32,34,98,80,27,63,46,79,32,49,66,92,38,50,49,78,35,70,96,76,48,25,26,41,35,52,57,85,23,28,74,53,29,64,31,64,54,49,86,83,76,93,69,98,73,80,63,89,90,63,88,79,86,80,79,71,91,77,130

Mean predicted aligned error: 5.28 Å